Protein AF-A0A1W6KYH0-F1 (afdb_monomer_lite)

Sequence (51 aa):
MEIGTAEHAGTTRVSLRLGNRLWRAVLNGDNEVQQEQMTVFRGKTSGPPLR

Secondary structure (DSSP, 8-state):
-EE--GGGTT-EEEEEEETTEEEEEEE-TTS-EEEEEEEE------PPPP-

pLDDT: mean 88.74, std 10.84, range [60.84, 97.88]

Foldseek 3Di:
DAADDDVRHQKDWDWDDDPQKIKIFIAGNVRDTPDIDIDGHDDPPPDDPDD

Radius of gyration: 16.65 Å; chains: 1; bounding box: 26×18×53 Å

Structure (mmCIF, N/CA/C/O backbone):
data_AF-A0A1W6KYH0-F1
#
_entry.id   AF-A0A1W6KYH0-F1
#
loop_
_atom_site.group_PDB
_atom_site.id
_atom_site.type_symbol
_atom_site.label_atom_id
_atom_site.label_alt_id
_atom_site.label_comp_id
_atom_site.label_asym_id
_atom_site.label_entity_id
_atom_site.label_seq_id
_atom_site.pdbx_PDB_ins_code
_atom_site.Cartn_x
_atom_site.Cartn_y
_atom_site.Cartn_z
_atom_site.occupancy
_atom_site.B_iso_or_equiv
_atom_site.auth_seq_id
_atom_site.auth_comp_id
_atom_site.auth_asym_id
_atom_site.auth_atom_id
_atom_site.pdbx_PDB_model_num
ATOM 1 N N . MET A 1 1 ? -4.967 5.663 -4.670 1.00 84.12 1 MET A N 1
ATOM 2 C CA . MET A 1 1 ? -4.050 4.868 -5.509 1.00 84.12 1 MET A CA 1
ATOM 3 C C . MET A 1 1 ? -2.996 5.825 -6.011 1.00 84.12 1 MET A C 1
ATOM 5 O O . MET A 1 1 ? -3.363 6.916 -6.425 1.00 84.12 1 MET A O 1
ATOM 9 N N . GLU A 1 2 ? -1.729 5.450 -5.910 1.00 89.81 2 GLU A N 1
ATOM 10 C CA . GLU A 1 2 ? -0.591 6.262 -6.348 1.00 89.81 2 GLU A CA 1
ATOM 11 C C . GLU A 1 2 ? 0.283 5.406 -7.267 1.00 89.81 2 GLU A C 1
ATOM 13 O O . GLU A 1 2 ? 0.565 4.257 -6.933 1.00 89.81 2 GLU A O 1
ATOM 18 N N . ILE A 1 3 ? 0.698 5.940 -8.414 1.00 90.00 3 ILE A N 1
ATOM 19 C CA . ILE A 1 3 ? 1.569 5.237 -9.365 1.00 90.00 3 ILE A CA 1
ATOM 20 C C . ILE A 1 3 ? 2.999 5.726 -9.132 1.00 90.00 3 ILE A C 1
ATOM 22 O O . ILE A 1 3 ? 3.239 6.933 -9.090 1.00 90.00 3 ILE A O 1
ATOM 26 N N . GLY A 1 4 ? 3.936 4.800 -8.945 1.00 80.75 4 GLY A N 1
ATOM 27 C CA . GLY A 1 4 ? 5.347 5.118 -8.778 1.00 80.75 4 GLY A CA 1
ATOM 28 C C . GLY A 1 4 ? 5.956 5.650 -10.076 1.00 80.75 4 GLY A C 1
ATOM 29 O O . GLY A 1 4 ? 5.651 5.176 -11.170 1.00 80.75 4 GLY A O 1
ATOM 30 N N . THR A 1 5 ? 6.826 6.647 -9.953 1.00 82.94 5 THR A N 1
ATOM 31 C CA . THR A 1 5 ? 7.562 7.257 -11.068 1.00 82.94 5 THR A CA 1
ATOM 32 C C . THR A 1 5 ? 9.067 7.162 -10.817 1.00 82.94 5 THR A C 1
ATOM 34 O O . THR A 1 5 ? 9.494 6.854 -9.702 1.00 82.94 5 THR A O 1
ATOM 37 N N . ALA A 1 6 ? 9.873 7.398 -11.859 1.00 91.00 6 ALA A N 1
ATOM 38 C CA . ALA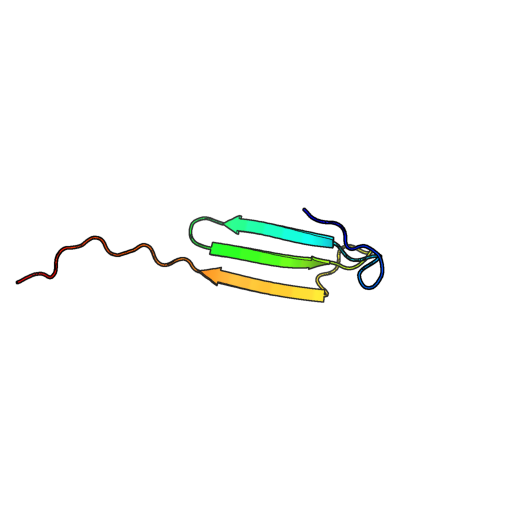 A 1 6 ? 11.336 7.315 -11.812 1.00 91.00 6 ALA A CA 1
ATOM 39 C C . ALA A 1 6 ? 11.831 5.982 -11.212 1.00 91.00 6 ALA A C 1
ATOM 41 O O . ALA A 1 6 ? 11.584 4.923 -11.782 1.00 91.00 6 ALA A O 1
ATOM 42 N N . GLU A 1 7 ? 12.482 6.027 -10.052 1.00 88.38 7 GLU A N 1
ATOM 43 C CA . GLU A 1 7 ? 13.051 4.880 -9.328 1.00 88.38 7 GLU A CA 1
ATOM 44 C C 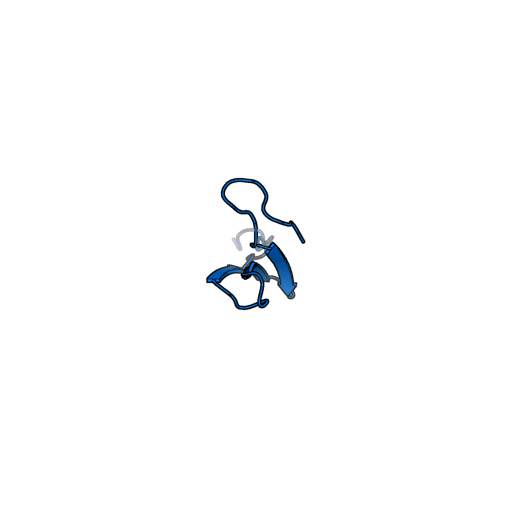. GLU A 1 7 ? 11.995 3.847 -8.899 1.00 88.38 7 GLU A C 1
ATOM 46 O O . GLU A 1 7 ? 12.314 2.700 -8.593 1.00 88.38 7 GLU A O 1
ATOM 51 N N . HIS A 1 8 ? 10.725 4.254 -8.877 1.00 81.75 8 HIS A N 1
ATOM 52 C CA . HIS A 1 8 ? 9.583 3.420 -8.516 1.00 81.75 8 HIS A CA 1
ATOM 53 C C . HIS A 1 8 ? 8.645 3.153 -9.701 1.00 81.75 8 HIS A C 1
ATOM 55 O O . HIS A 1 8 ? 7.512 2.705 -9.495 1.00 81.75 8 HIS A O 1
ATOM 61 N N . ALA A 1 9 ? 9.082 3.437 -10.934 1.00 87.44 9 ALA A N 1
ATOM 62 C CA . ALA A 1 9 ? 8.317 3.129 -12.138 1.00 87.44 9 ALA A CA 1
ATOM 63 C C . ALA A 1 9 ? 7.906 1.646 -12.174 1.00 87.44 9 ALA A C 1
ATOM 65 O O . ALA A 1 9 ? 8.671 0.762 -11.793 1.00 87.44 9 ALA A O 1
ATOM 66 N N . GLY A 1 10 ? 6.676 1.378 -12.617 1.00 89.81 10 GLY A N 1
ATOM 67 C CA . GLY A 1 10 ? 6.124 0.018 -12.662 1.00 89.81 10 GLY A CA 1
ATOM 68 C C . GLY A 1 10 ? 5.579 -0.494 -11.327 1.00 89.81 10 GLY A C 1
ATOM 69 O O . GLY A 1 10 ? 5.156 -1.645 -11.251 1.00 89.81 10 GLY A O 1
ATOM 70 N N . THR A 1 11 ? 5.544 0.348 -10.288 1.00 94.38 11 THR A N 1
ATOM 71 C CA . THR A 1 11 ? 4.877 0.019 -9.025 1.00 94.38 11 THR A CA 1
ATOM 72 C C . THR A 1 11 ? 3.635 0.868 -8.795 1.00 94.38 11 THR A C 1
ATOM 74 O O . THR A 1 11 ? 3.556 2.018 -9.224 1.00 94.38 11 THR A O 1
ATOM 77 N N . THR A 1 12 ? 2.655 0.312 -8.087 1.00 96.50 12 THR A N 1
ATOM 78 C CA . THR A 1 12 ? 1.460 1.044 -7.652 1.00 96.50 12 THR A CA 1
ATOM 79 C C . THR A 1 12 ? 1.277 0.897 -6.155 1.00 96.50 12 THR A C 1
ATOM 81 O O . THR A 1 12 ? 1.201 -0.213 -5.637 1.00 96.50 12 THR A O 1
ATOM 84 N N . ARG A 1 13 ? 1.125 2.011 -5.441 1.00 96.12 13 ARG A N 1
ATOM 85 C CA . ARG A 1 13 ? 0.729 2.003 -4.037 1.00 96.12 13 ARG A CA 1
ATOM 86 C C . ARG A 1 13 ? -0.786 2.090 -3.897 1.00 96.12 13 ARG A C 1
ATOM 88 O O . ARG A 1 13 ? -1.444 3.010 -4.395 1.00 96.12 13 ARG A O 1
ATOM 95 N N . VAL A 1 14 ? -1.344 1.148 -3.150 1.00 96.12 14 VAL A N 1
ATOM 96 C CA . VAL A 1 14 ? -2.768 1.084 -2.820 1.00 96.12 14 VAL A CA 1
ATOM 97 C C . VAL A 1 14 ? -2.976 1.216 -1.317 1.00 96.12 14 VAL A C 1
ATOM 99 O O . VAL A 1 14 ? -2.108 0.893 -0.507 1.00 96.12 14 VAL A O 1
ATOM 102 N N . SER A 1 15 ? -4.131 1.753 -0.938 1.00 96.75 15 SER A N 1
ATOM 103 C CA . SER A 1 15 ? -4.555 1.907 0.452 1.00 96.75 15 SER A CA 1
ATOM 104 C C . SER A 1 15 ? -6.025 1.534 0.552 1.00 96.75 15 SER A C 1
ATOM 106 O O . SER A 1 15 ? -6.845 2.094 -0.172 1.00 96.75 15 SER A O 1
ATOM 108 N N . LEU A 1 16 ? -6.351 0.603 1.444 1.00 95.75 16 LEU A N 1
ATOM 109 C CA . LEU A 1 16 ? -7.705 0.128 1.702 1.00 95.75 16 LEU A CA 1
ATOM 110 C C . LEU A 1 16 ? -8.037 0.327 3.180 1.00 95.75 16 LEU A C 1
ATOM 112 O O . LEU A 1 16 ? -7.330 -0.150 4.069 1.00 95.75 16 LEU A O 1
ATOM 116 N N . ARG A 1 17 ? -9.129 1.040 3.456 1.00 95.06 17 ARG A N 1
ATOM 117 C CA . ARG A 1 17 ? -9.653 1.210 4.813 1.00 95.06 17 ARG A CA 1
ATOM 118 C C . ARG A 1 17 ? -10.692 0.123 5.083 1.00 95.06 17 ARG A C 1
ATOM 120 O O . ARG A 1 17 ? -11.728 0.100 4.433 1.00 95.06 17 ARG A O 1
ATOM 127 N N . LEU A 1 18 ? -10.432 -0.736 6.068 1.00 93.12 18 LEU A N 1
ATOM 128 C CA . LEU A 1 18 ? -11.351 -1.786 6.513 1.00 93.12 18 LEU A CA 1
ATOM 129 C C . LEU A 1 18 ? -11.692 -1.570 7.990 1.00 93.12 18 LEU A C 1
ATOM 131 O O . LEU A 1 18 ? -10.941 -1.969 8.884 1.00 93.12 18 LEU A O 1
ATOM 135 N N . GLY A 1 19 ? -12.807 -0.885 8.254 1.00 93.44 19 GLY A N 1
ATOM 136 C CA . GLY A 1 19 ? -13.218 -0.517 9.610 1.00 93.44 19 GLY A CA 1
ATOM 137 C C . GLY A 1 19 ? -12.137 0.295 10.328 1.00 93.44 19 GLY A C 1
ATOM 138 O O . GLY A 1 19 ? -11.737 1.365 9.869 1.00 93.44 19 GLY A O 1
ATOM 139 N N . ASN A 1 20 ? -11.627 -0.228 11.446 1.00 95.06 20 ASN A N 1
ATOM 140 C CA . ASN A 1 20 ? -10.541 0.394 12.200 1.00 95.06 20 ASN A CA 1
ATOM 141 C C . ASN A 1 20 ? -9.138 0.006 11.704 1.00 95.06 20 ASN A C 1
ATOM 143 O O . ASN A 1 20 ? -8.157 0.372 12.343 1.00 95.06 20 ASN A O 1
ATOM 147 N N . ARG A 1 21 ? -9.001 -0.672 10.561 1.00 95.62 21 ARG A N 1
ATOM 148 C CA . ARG A 1 21 ? -7.711 -1.073 9.976 1.00 95.62 21 ARG A CA 1
ATOM 149 C C . ARG A 1 21 ? -7.439 -0.337 8.664 1.00 95.62 21 ARG A C 1
ATOM 151 O O . ARG A 1 21 ? -8.370 -0.013 7.930 1.00 95.62 21 ARG A O 1
ATOM 158 N N . LEU A 1 22 ? -6.193 0.040 8.410 1.00 96.94 22 LEU A N 1
ATOM 159 C CA . LEU A 1 22 ? -5.732 0.554 7.119 1.00 96.94 22 LEU A CA 1
ATOM 160 C C . LEU A 1 22 ? -4.712 -0.436 6.595 1.00 96.94 22 LEU A C 1
ATOM 162 O O . LEU A 1 22 ? -3.659 -0.614 7.201 1.00 96.94 22 LEU A O 1
ATOM 166 N N . TRP A 1 23 ? -5.046 -1.065 5.483 1.00 97.50 23 TRP A N 1
ATOM 167 C CA . TRP A 1 23 ? -4.122 -1.887 4.735 1.00 97.50 23 TRP A CA 1
ATOM 168 C C . TRP A 1 23 ? -3.489 -1.040 3.637 1.00 97.50 23 TRP A C 1
ATOM 170 O O . TRP A 1 23 ? -4.169 -0.259 2.971 1.00 97.50 23 TRP A O 1
ATOM 180 N N . ARG A 1 24 ? -2.180 -1.164 3.471 1.00 97.69 24 AR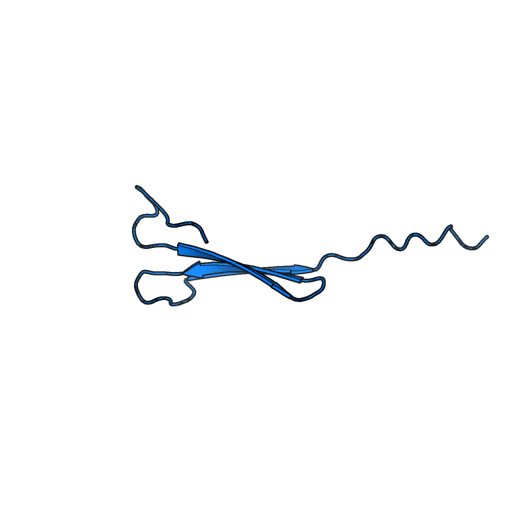G A N 1
ATOM 181 C CA . ARG A 1 24 ? -1.388 -0.477 2.456 1.00 97.69 24 ARG A CA 1
ATOM 182 C C . ARG A 1 24 ? -0.521 -1.501 1.756 1.00 97.69 24 ARG A C 1
ATOM 184 O O . ARG A 1 24 ? 0.123 -2.291 2.438 1.00 97.69 24 ARG A O 1
ATOM 191 N N . ALA A 1 25 ? -0.439 -1.429 0.435 1.00 97.88 25 ALA A N 1
ATOM 192 C CA . ALA A 1 25 ? 0.442 -2.299 -0.329 1.00 97.88 25 ALA A CA 1
ATOM 193 C C . ALA A 1 25 ? 1.115 -1.574 -1.489 1.00 97.88 25 ALA A C 1
ATOM 195 O O . ALA A 1 25 ? 0.612 -0.559 -1.971 1.00 97.88 25 ALA A O 1
ATOM 196 N N . VAL A 1 26 ? 2.256 -2.110 -1.912 1.00 96.94 26 VAL A N 1
ATOM 197 C CA . VAL A 1 26 ? 2.928 -1.785 -3.170 1.00 96.94 26 VAL A CA 1
ATOM 198 C C . VAL A 1 26 ? 2.779 -2.991 -4.087 1.00 96.94 26 VAL A C 1
ATOM 200 O O . VAL A 1 26 ? 3.138 -4.104 -3.705 1.00 96.94 26 VAL A O 1
ATOM 203 N N . LEU A 1 27 ? 2.226 -2.759 -5.270 1.00 97.31 27 LEU A N 1
ATOM 204 C CA . LEU A 1 27 ? 1.997 -3.750 -6.311 1.00 97.31 27 LEU A CA 1
ATOM 205 C C . LEU A 1 27 ? 3.036 -3.587 -7.423 1.00 97.31 27 LEU A C 1
ATOM 207 O O . LEU A 1 27 ? 3.456 -2.456 -7.679 1.00 97.31 27 LEU A O 1
ATOM 211 N N . ASN A 1 28 ? 3.424 -4.678 -8.083 1.00 94.75 28 ASN A N 1
ATOM 212 C CA . ASN A 1 28 ? 4.181 -4.638 -9.342 1.00 94.75 28 ASN A CA 1
ATOM 213 C C . ASN A 1 28 ? 3.248 -4.399 -10.554 1.00 94.75 28 ASN A C 1
ATOM 215 O O . ASN A 1 28 ? 2.041 -4.199 -10.395 1.00 94.75 28 ASN A O 1
ATOM 219 N N . GLY A 1 29 ? 3.811 -4.420 -11.767 1.00 90.62 29 GLY A N 1
ATOM 220 C CA . GLY A 1 29 ? 3.066 -4.237 -13.019 1.00 90.62 29 GLY A CA 1
ATOM 221 C C . GLY A 1 29 ? 2.020 -5.324 -13.304 1.00 90.62 29 GLY A C 1
ATOM 222 O O . GLY A 1 29 ? 1.046 -5.049 -14.000 1.00 90.62 29 GLY A O 1
ATOM 223 N N . ASP A 1 30 ? 2.173 -6.508 -12.709 1.00 95.62 30 ASP A N 1
ATOM 224 C CA . ASP A 1 30 ? 1.245 -7.642 -12.813 1.00 95.62 30 ASP A CA 1
ATOM 225 C C . ASP A 1 30 ? 0.160 -7.629 -11.717 1.00 95.62 30 ASP A C 1
ATOM 227 O O . ASP A 1 30 ? -0.657 -8.542 -11.618 1.00 95.62 30 ASP A O 1
ATOM 231 N N . ASN A 1 31 ? 0.101 -6.558 -10.914 1.00 92.38 31 ASN A N 1
ATOM 232 C CA . ASN A 1 31 ? -0.781 -6.387 -9.753 1.00 92.38 31 ASN A CA 1
ATOM 233 C C . ASN A 1 31 ? -0.514 -7.349 -8.583 1.00 92.38 31 ASN A C 1
ATOM 235 O O . ASN A 1 31 ? -1.365 -7.515 -7.706 1.00 92.38 31 ASN A O 1
ATOM 239 N N . GLU A 1 32 ? 0.671 -7.944 -8.513 1.00 96.38 32 GLU A N 1
ATOM 240 C CA . GLU A 1 32 ? 1.083 -8.782 -7.391 1.00 96.38 32 GLU A CA 1
ATOM 241 C C . GLU A 1 32 ? 1.639 -7.930 -6.247 1.00 96.38 32 GLU A C 1
ATOM 243 O O . GLU A 1 32 ? 2.357 -6.948 -6.460 1.00 96.38 32 GLU A O 1
ATOM 248 N N . VAL A 1 33 ? 1.330 -8.322 -5.010 1.00 96.62 33 VAL A N 1
ATOM 249 C CA . VAL A 1 33 ? 1.783 -7.622 -3.802 1.00 96.62 33 VAL A CA 1
ATOM 250 C C . VAL A 1 33 ? 3.272 -7.879 -3.573 1.00 96.62 33 VAL A C 1
ATOM 252 O O . VAL A 1 33 ? 3.678 -9.000 -3.291 1.00 96.62 33 VAL A O 1
ATOM 255 N N . GLN A 1 34 ? 4.075 -6.818 -3.638 1.00 96.62 34 GLN A N 1
ATOM 256 C CA . GLN A 1 34 ? 5.513 -6.853 -3.338 1.00 96.62 34 GLN A CA 1
ATOM 257 C C . GLN A 1 34 ? 5.798 -6.504 -1.874 1.00 96.62 34 GLN A C 1
ATOM 259 O O . GLN A 1 34 ? 6.706 -7.047 -1.251 1.00 96.62 34 GLN A O 1
ATOM 264 N N . GLN A 1 35 ? 5.008 -5.591 -1.307 1.00 95.88 35 GLN A N 1
ATOM 265 C CA . GLN A 1 35 ? 5.099 -5.208 0.098 1.00 95.88 35 GLN A CA 1
ATOM 266 C C . GLN A 1 35 ? 3.712 -4.875 0.631 1.00 95.88 35 GLN A C 1
ATOM 268 O O . GLN A 1 35 ? 2.952 -4.171 -0.034 1.00 95.88 35 GLN A O 1
ATOM 273 N N . GLU A 1 36 ? 3.417 -5.295 1.859 1.00 97.44 36 GLU A N 1
ATOM 274 C CA . GLU A 1 36 ? 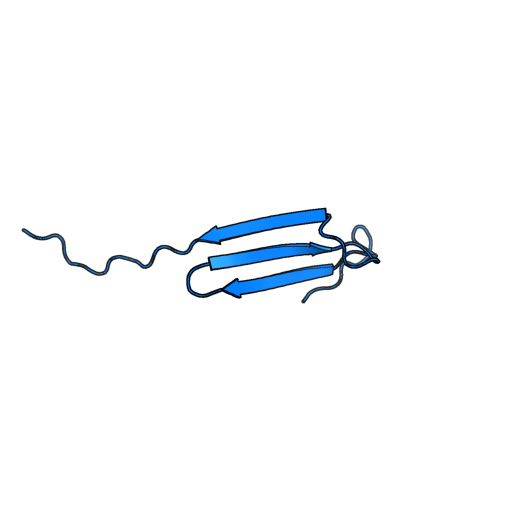2.179 -4.948 2.549 1.00 97.44 36 GLU A CA 1
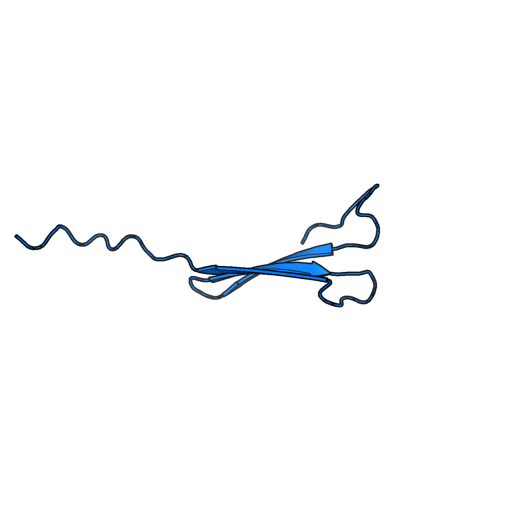ATOM 275 C C . GLU A 1 36 ? 2.404 -4.480 3.989 1.00 97.44 36 GLU A C 1
ATOM 277 O O . GLU A 1 36 ? 3.391 -4.810 4.645 1.00 97.44 36 GLU A O 1
ATOM 282 N N . GLN A 1 37 ? 1.468 -3.673 4.479 1.00 97.50 37 GLN A N 1
ATOM 283 C CA . GLN A 1 37 ? 1.426 -3.202 5.853 1.00 97.50 37 GLN A CA 1
ATOM 284 C C . GLN A 1 37 ? -0.024 -3.062 6.316 1.00 97.50 37 GLN A C 1
ATOM 286 O O . GLN A 1 37 ? -0.856 -2.461 5.635 1.00 97.50 37 GLN A O 1
ATOM 291 N N . MET A 1 38 ? -0.304 -3.549 7.526 1.00 97.38 38 MET A N 1
ATOM 292 C CA . MET A 1 38 ? -1.586 -3.380 8.204 1.00 97.38 38 MET A CA 1
ATOM 293 C C . MET A 1 38 ? -1.424 -2.475 9.428 1.00 97.38 38 MET A C 1
ATOM 295 O O . MET A 1 38 ? -0.714 -2.815 10.372 1.00 97.38 38 MET A O 1
ATOM 299 N N . THR A 1 39 ? -2.143 -1.355 9.454 1.00 96.50 39 THR A N 1
ATOM 300 C CA . THR A 1 39 ? -2.213 -0.453 10.610 1.00 96.50 39 THR A CA 1
ATOM 301 C C . THR A 1 39 ? -3.566 -0.593 11.292 1.00 96.50 39 THR A C 1
ATOM 303 O O . THR A 1 39 ? -4.602 -0.280 10.704 1.00 96.50 39 THR A O 1
ATOM 306 N N . VAL A 1 40 ? -3.580 -1.027 12.555 1.00 95.19 40 VAL A N 1
ATOM 307 C CA . VAL A 1 40 ? -4.800 -1.082 13.375 1.00 95.19 40 VAL A CA 1
ATOM 308 C C . VAL A 1 40 ? -4.908 0.193 14.200 1.00 95.19 40 VAL A C 1
ATOM 310 O O . VAL A 1 40 ? -4.104 0.441 15.095 1.00 95.19 40 VAL A O 1
ATOM 313 N N . PHE A 1 41 ? -5.935 0.992 13.936 1.00 91.62 41 PHE A N 1
ATOM 314 C CA . PHE A 1 41 ? -6.241 2.166 14.738 1.00 91.62 41 PHE A CA 1
ATOM 315 C C . PHE A 1 41 ? -7.050 1.709 15.943 1.00 91.62 41 PHE A C 1
ATOM 317 O O . PHE A 1 41 ? -8.198 1.269 15.824 1.00 91.62 41 PHE A O 1
ATOM 324 N N . ARG A 1 42 ? -6.443 1.800 17.124 1.00 85.69 42 ARG A N 1
ATOM 325 C CA . ARG A 1 42 ? -7.198 1.734 18.371 1.00 85.69 42 ARG A CA 1
ATOM 326 C C . ARG A 1 42 ? -7.913 3.071 18.527 1.00 85.69 42 ARG A C 1
ATOM 328 O O . ARG A 1 42 ? -7.280 4.121 18.431 1.00 85.69 42 ARG A O 1
ATOM 335 N N . GLY A 1 43 ? -9.230 3.040 18.720 1.00 73.56 43 GLY A N 1
ATOM 336 C CA . GLY A 1 43 ? -9.942 4.233 19.162 1.00 73.56 43 GLY A CA 1
ATOM 337 C C . GLY A 1 43 ? -9.315 4.715 20.468 1.00 73.56 43 GLY A C 1
ATOM 338 O O . GLY A 1 43 ? -8.916 3.894 21.296 1.00 73.56 43 GLY A O 1
ATOM 339 N N . LYS A 1 44 ? -9.210 6.033 20.661 1.00 67.88 44 LYS A N 1
ATOM 340 C CA . LYS A 1 44 ? -9.016 6.560 22.013 1.00 67.88 44 LYS A CA 1
ATOM 341 C C . LYS A 1 44 ? -10.195 6.026 22.818 1.00 67.88 44 LYS A C 1
ATOM 343 O O . LYS A 1 44 ? -11.336 6.353 22.497 1.00 67.88 44 LYS A O 1
ATOM 348 N N . THR A 1 45 ? -9.947 5.190 23.818 1.00 60.84 45 THR A N 1
ATOM 349 C CA . THR A 1 45 ? -10.929 4.968 24.874 1.00 60.84 45 THR A CA 1
ATOM 350 C C . THR A 1 45 ? -11.111 6.323 25.544 1.00 60.84 45 THR A C 1
ATOM 352 O O . THR A 1 45 ? -10.373 6.681 26.454 1.00 60.84 45 THR A O 1
ATOM 355 N N . SER A 1 46 ? -12.044 7.126 25.036 1.00 62.06 46 SE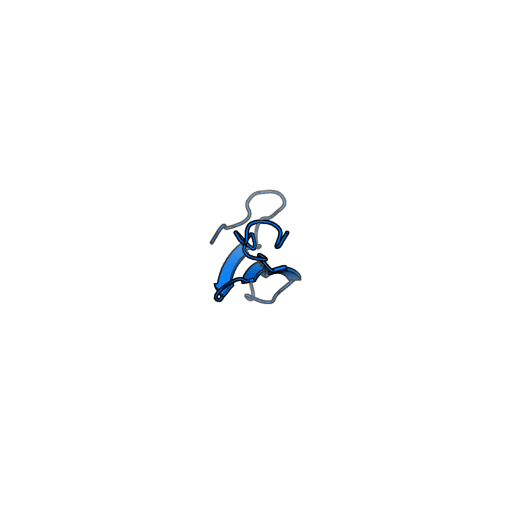R A N 1
ATOM 356 C CA . SER A 1 46 ? -12.543 8.324 25.704 1.00 62.06 46 SER A CA 1
ATOM 357 C C . SER A 1 46 ? -13.453 7.876 26.847 1.00 62.06 46 SER A C 1
ATOM 359 O O . SER A 1 46 ? -14.635 8.193 26.879 1.00 62.06 46 SER A O 1
ATOM 361 N N . GLY A 1 47 ? -12.914 7.049 27.738 1.00 64.88 47 GLY A N 1
ATOM 362 C CA . GLY A 1 47 ? -13.470 6.822 29.056 1.00 64.88 47 GLY A CA 1
ATOM 363 C C . GLY A 1 47 ? -12.651 7.676 30.014 1.00 64.88 47 GLY A C 1
ATOM 364 O O . GLY A 1 47 ? -11.423 7.544 29.997 1.00 64.88 47 GLY A O 1
ATOM 365 N N . PRO A 1 48 ? -13.261 8.568 30.814 1.00 70.38 48 PRO A N 1
ATOM 366 C CA . PRO A 1 48 ? -12.542 9.140 31.943 1.00 70.38 48 PRO A CA 1
ATOM 367 C C . PRO A 1 48 ? -12.001 7.989 32.810 1.00 70.38 48 PRO A C 1
ATOM 369 O O . PRO A 1 48 ? -12.636 6.930 32.861 1.00 70.38 48 PRO A O 1
ATOM 372 N N . PRO A 1 49 ? -10.837 8.150 33.465 1.00 68.06 49 PRO A N 1
ATOM 373 C CA . PRO A 1 49 ? -10.376 7.157 34.425 1.00 68.06 49 PRO A CA 1
ATOM 374 C C . PRO A 1 49 ? -11.497 6.931 35.443 1.00 68.06 49 PRO A C 1
ATOM 376 O O . PRO A 1 49 ? -11.980 7.887 36.056 1.00 68.06 49 PRO A O 1
ATOM 379 N N . LEU A 1 50 ? -11.957 5.684 35.565 1.00 71.25 50 LEU A N 1
ATOM 380 C CA . LEU A 1 50 ? -12.838 5.286 36.657 1.00 71.25 50 LEU A CA 1
ATOM 381 C C . LEU A 1 50 ? -12.050 5.534 37.948 1.00 71.25 50 LEU A C 1
ATOM 383 O O . LEU A 1 50 ? -10.953 5.000 38.111 1.00 71.25 50 LEU A O 1
ATOM 387 N N . ARG A 1 51 ? -12.573 6.447 38.769 1.00 68.62 51 ARG A N 1
ATOM 388 C CA . ARG A 1 51 ? -12.061 6.773 40.103 1.00 68.62 51 ARG A CA 1
ATOM 389 C C . ARG A 1 51 ? -12.223 5.600 41.055 1.00 68.62 51 ARG A C 1
ATOM 391 O O . ARG A 1 51 ? -13.253 4.902 40.931 1.00 68.62 51 ARG A O 1
#